Protein AF-A0A4Q3HVK5-F1 (afdb_monomer)

Radius of gyration: 18.78 Å; Cα contacts (8 Å, |Δi|>4): 114; chains: 1; bounding box: 52×20×41 Å

pLDDT: mean 81.44, std 19.98, range [41.28, 98.38]

Nearest PDB structures (foldseek):
  2j8i-assembly2_B  TM=9.315E-01  e=1.698E-01  Nostoc punctiforme
  2xty-assembly1_A  TM=8.409E-01  e=3.474E-01  Klebsiella pneumoniae
  2xty-assembly1_B  TM=8.408E-01  e=4.224E-01  Klebsiella pneumoniae
  5di5-assembly1_A-2  TM=7.195E-01  e=2.203E-01  synthetic construct
  4yc5-assembly1_A  TM=7.194E-01  e=2.203E-01  synthetic construct

Foldseek 3Di:
DPCPDDPDDDDDDDDDPPPPPDPPDDPPVLLVDAADAARECALHEQEQAEQDLGEDANYDCHNYNHHNYDHHNYHHD

Secondary structure (DSSP, 8-state):
------------------------PPPTTGGGSPP-TT-B-TT-B--S-B-TT-B-TT-B-TT-B-TT-B-TT-B--

Sequence (77 aa):
MSSIGTILSVAILTGAAALTLAPTTVSAQECRTDPYPGINWSSCAKRNLMLSGSDFSKGSLAEADLSFTDLRDSNFA

Structure (mmCIF, N/CA/C/O backbone):
data_AF-A0A4Q3HVK5-F1
#
_entry.id   AF-A0A4Q3HVK5-F1
#
loop_
_atom_site.group_PDB
_atom_site.id
_atom_site.type_symbol
_atom_site.label_atom_id
_atom_site.label_alt_id
_atom_site.label_comp_id
_atom_site.label_asym_id
_atom_site.label_entity_id
_atom_site.label_seq_id
_atom_site.pdbx_PDB_ins_code
_atom_site.Cartn_x
_atom_site.Cartn_y
_atom_site.Cartn_z
_atom_site.occupancy
_atom_site.B_iso_or_equiv
_atom_site.auth_seq_id
_atom_site.auth_comp_id
_atom_site.auth_asym_id
_atom_site.auth_atom_id
_atom_site.pdbx_PDB_model_num
ATOM 1 N N . MET A 1 1 ? 6.068 -3.552 -33.900 1.00 46.22 1 MET A N 1
ATOM 2 C CA . MET A 1 1 ? 7.469 -3.945 -34.150 1.00 46.22 1 MET A CA 1
ATOM 3 C C . MET A 1 1 ? 8.353 -3.004 -33.344 1.00 46.22 1 MET A C 1
ATOM 5 O O . MET A 1 1 ? 8.471 -1.848 -33.722 1.00 46.22 1 MET A O 1
ATOM 9 N N . SER A 1 2 ? 8.863 -3.432 -32.186 1.00 41.28 2 SER A N 1
ATOM 10 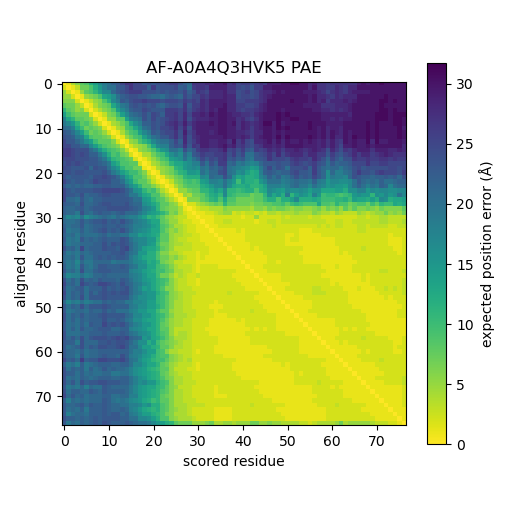C CA . SER A 1 2 ? 9.840 -2.628 -31.436 1.00 41.28 2 SER A CA 1
ATOM 11 C C . SER A 1 2 ? 11.201 -2.817 -32.083 1.00 41.28 2 SER A C 1
ATOM 13 O O . SER A 1 2 ? 11.858 -3.832 -31.865 1.00 41.28 2 SER A O 1
ATOM 15 N N . SER A 1 3 ? 11.597 -1.854 -32.910 1.00 45.41 3 SER A N 1
ATOM 16 C CA . SER A 1 3 ? 12.967 -1.725 -33.392 1.00 45.41 3 SER A CA 1
ATOM 17 C C . SER A 1 3 ? 13.847 -1.305 -32.218 1.00 45.41 3 SER A C 1
ATOM 19 O O . SER A 1 3 ? 14.035 -0.118 -31.961 1.00 45.41 3 SER A O 1
ATOM 21 N N . ILE A 1 4 ? 14.351 -2.290 -31.475 1.00 57.78 4 ILE A N 1
ATOM 22 C CA . ILE A 1 4 ? 15.467 -2.105 -30.550 1.00 57.78 4 ILE A CA 1
ATOM 23 C C . ILE A 1 4 ? 16.683 -1.848 -31.438 1.00 57.78 4 ILE A C 1
ATOM 25 O O . ILE A 1 4 ? 17.283 -2.764 -31.996 1.00 57.78 4 ILE A O 1
ATOM 29 N N . GLY A 1 5 ? 16.930 -0.559 -31.664 1.00 41.81 5 GLY A N 1
ATOM 30 C CA . GLY A 1 5 ? 18.045 -0.047 -32.435 1.00 41.81 5 GLY A CA 1
ATOM 31 C C . GLY A 1 5 ? 19.355 -0.499 -31.815 1.00 41.81 5 GLY A C 1
ATOM 32 O O . GLY A 1 5 ? 19.645 -0.241 -30.651 1.00 41.81 5 GLY A O 1
ATOM 33 N N . THR A 1 6 ? 20.123 -1.196 -32.633 1.00 52.53 6 THR A N 1
ATOM 34 C CA . THR A 1 6 ? 21.516 -1.572 -32.465 1.00 52.53 6 THR A CA 1
ATOM 35 C C . THR A 1 6 ? 22.339 -0.398 -31.925 1.00 52.53 6 THR A C 1
ATOM 37 O O . THR A 1 6 ? 22.614 0.544 -32.662 1.00 52.53 6 THR A O 1
ATOM 40 N N . ILE A 1 7 ? 22.777 -0.449 -30.665 1.00 52.72 7 ILE A N 1
ATOM 41 C CA . ILE A 1 7 ? 23.864 0.415 -30.181 1.00 52.72 7 ILE A CA 1
ATOM 42 C C . ILE A 1 7 ? 25.083 -0.474 -29.959 1.00 52.72 7 ILE A C 1
ATOM 44 O O . ILE A 1 7 ? 25.359 -0.959 -28.866 1.00 52.72 7 ILE A O 1
ATOM 48 N N . LEU A 1 8 ? 25.782 -0.725 -31.065 1.00 50.78 8 LEU A N 1
ATOM 49 C CA . LEU A 1 8 ? 27.134 -1.257 -31.073 1.00 50.78 8 LEU A CA 1
ATOM 50 C C . LEU A 1 8 ? 28.092 -0.088 -30.831 1.00 50.78 8 LEU A C 1
ATOM 52 O O . LEU A 1 8 ? 28.414 0.633 -31.766 1.00 50.78 8 LEU A O 1
ATOM 56 N N . SER A 1 9 ? 28.560 0.068 -29.597 1.00 49.97 9 SER A N 1
ATOM 57 C CA . SER A 1 9 ? 29.778 0.825 -29.296 1.00 49.97 9 SER A CA 1
ATOM 58 C C . SER A 1 9 ? 30.475 0.165 -28.116 1.00 49.97 9 SER A C 1
ATOM 60 O O . SER A 1 9 ? 30.228 0.486 -26.957 1.00 49.97 9 SER A O 1
ATOM 62 N N . VAL A 1 10 ? 31.337 -0.804 -28.422 1.00 51.25 10 VAL A N 1
ATOM 63 C CA . VAL A 1 10 ? 32.332 -1.312 -27.476 1.00 51.25 10 VAL A CA 1
ATOM 64 C C . VAL A 1 10 ? 33.422 -0.247 -27.367 1.00 51.25 10 VAL A C 1
ATOM 66 O O . VAL A 1 10 ? 34.226 -0.090 -28.282 1.00 51.25 10 VAL A O 1
ATOM 69 N N . ALA A 1 11 ? 33.444 0.490 -26.259 1.00 51.03 11 ALA A N 1
ATOM 70 C CA . ALA A 1 11 ? 34.579 1.311 -25.854 1.00 51.03 11 ALA A CA 1
ATOM 71 C C . ALA A 1 11 ? 35.130 0.744 -24.540 1.00 51.03 11 ALA A C 1
ATOM 73 O O . ALA A 1 11 ? 34.484 0.792 -23.495 1.00 51.03 11 ALA A O 1
ATOM 74 N N . ILE A 1 12 ? 36.308 0.129 -24.633 1.00 66.31 12 ILE A N 1
ATOM 75 C CA . ILE A 1 12 ? 37.088 -0.400 -23.511 1.00 66.31 12 ILE A CA 1
ATOM 76 C C . ILE A 1 12 ? 37.905 0.762 -22.910 1.00 66.31 12 ILE A C 1
ATOM 78 O O . ILE A 1 12 ? 38.317 1.653 -23.646 1.00 66.31 12 ILE A O 1
ATOM 82 N N . LEU A 1 13 ? 38.206 0.655 -21.608 1.00 51.22 13 LEU A N 1
ATOM 83 C CA . LEU A 1 13 ? 39.155 1.427 -20.778 1.00 51.22 13 LEU A CA 1
ATOM 84 C C . LEU A 1 13 ? 38.594 2.615 -19.976 1.00 51.22 13 LEU A C 1
ATOM 86 O O . LEU A 1 13 ? 38.610 3.757 -20.415 1.00 51.22 13 LEU A O 1
ATOM 90 N N . THR A 1 14 ? 38.244 2.362 -18.712 1.00 53.41 14 THR A N 1
ATOM 91 C CA . THR A 1 14 ? 39.005 2.751 -17.496 1.00 53.41 14 THR A CA 1
ATOM 92 C C . THR A 1 14 ? 38.095 2.604 -16.273 1.00 53.41 14 THR A C 1
ATOM 94 O O . THR A 1 14 ? 36.933 2.998 -16.283 1.00 53.41 14 THR A O 1
ATOM 97 N N . GLY A 1 15 ? 38.604 1.951 -15.227 1.00 55.88 15 GLY A N 1
ATOM 98 C CA . GLY A 1 15 ? 37.839 1.617 -14.033 1.00 55.88 15 GLY A CA 1
ATOM 99 C C . GLY A 1 15 ? 37.459 2.845 -13.209 1.00 55.88 15 GLY A C 1
ATOM 100 O O . GLY A 1 15 ? 38.288 3.412 -12.508 1.00 55.88 15 GLY A O 1
ATOM 101 N N . ALA A 1 16 ? 36.175 3.171 -13.227 1.00 55.56 16 ALA A N 1
ATOM 102 C CA . ALA A 1 16 ? 35.460 3.753 -12.105 1.00 55.56 16 ALA A CA 1
ATOM 103 C C . ALA A 1 16 ? 34.097 3.059 -12.078 1.00 55.56 16 ALA A C 1
ATOM 105 O O . ALA A 1 16 ? 33.243 3.317 -12.923 1.00 55.56 16 ALA A O 1
ATOM 106 N N . ALA A 1 17 ? 33.913 2.114 -11.154 1.00 57.09 17 ALA A N 1
ATOM 107 C CA . ALA A 1 17 ? 32.618 1.490 -10.920 1.00 57.09 17 ALA A CA 1
ATOM 108 C C . ALA A 1 17 ? 31.693 2.528 -10.268 1.00 57.09 17 ALA A C 1
ATOM 110 O O . ALA A 1 17 ? 31.501 2.545 -9.055 1.00 57.09 17 ALA A O 1
ATOM 111 N N . ALA A 1 18 ? 31.162 3.445 -11.075 1.00 60.66 18 ALA A N 1
ATOM 112 C CA . ALA A 1 18 ? 30.043 4.272 -10.679 1.00 60.66 18 ALA A CA 1
ATOM 113 C C . ALA A 1 18 ? 28.844 3.330 -10.520 1.00 60.66 18 ALA A 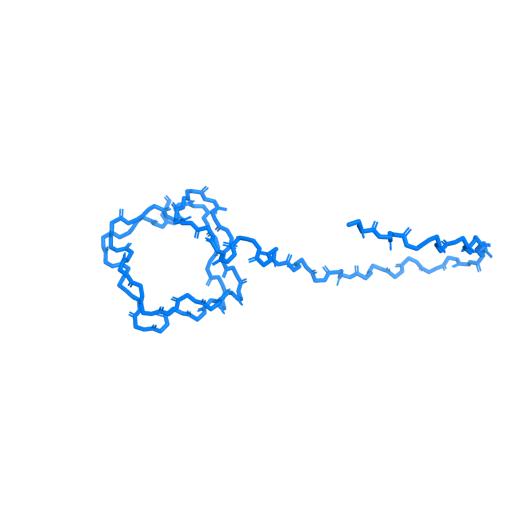C 1
ATOM 115 O O . ALA A 1 18 ? 28.238 2.912 -11.508 1.00 60.66 18 ALA A O 1
ATOM 116 N N . LEU A 1 19 ? 28.538 2.955 -9.273 1.00 60.16 19 LEU A N 1
ATOM 117 C CA . LEU A 1 19 ? 27.246 2.384 -8.901 1.00 60.16 19 LEU A CA 1
ATOM 118 C C . LEU A 1 19 ? 26.192 3.447 -9.218 1.00 60.16 19 LEU A C 1
ATOM 120 O O . LEU A 1 19 ? 25.828 4.270 -8.382 1.00 60.16 19 LEU A O 1
ATOM 124 N N . THR A 1 20 ? 25.743 3.474 -10.466 1.00 59.66 20 THR A N 1
ATOM 125 C CA . THR A 1 20 ? 24.539 4.202 -10.828 1.00 59.66 20 THR A CA 1
ATOM 126 C C . THR A 1 20 ? 23.401 3.438 -10.165 1.00 59.66 20 THR A C 1
ATOM 128 O O . THR A 1 20 ? 23.055 2.332 -10.575 1.00 59.66 20 THR A O 1
ATOM 131 N N . LEU A 1 21 ? 22.873 3.981 -9.064 1.00 59.59 21 LEU A N 1
ATOM 132 C CA . LEU A 1 21 ? 21.582 3.549 -8.544 1.00 59.59 21 LEU A CA 1
ATOM 133 C C . LEU A 1 21 ? 20.562 3.885 -9.632 1.00 59.59 21 LEU A C 1
ATOM 135 O O . LEU A 1 21 ? 20.056 5.003 -9.698 1.00 59.59 21 LEU A O 1
ATOM 139 N N . ALA A 1 22 ? 20.331 2.944 -10.547 1.00 58.19 22 ALA A N 1
ATOM 140 C CA . ALA A 1 22 ? 19.248 3.058 -11.501 1.00 58.19 22 ALA A CA 1
ATOM 141 C C . ALA A 1 22 ? 17.950 3.119 -10.683 1.00 58.19 22 ALA A C 1
ATOM 143 O O . ALA A 1 22 ? 17.716 2.215 -9.873 1.00 58.19 22 ALA A O 1
ATOM 144 N N . PRO A 1 23 ? 17.126 4.169 -10.835 1.00 58.00 23 PRO A N 1
ATOM 145 C CA . PRO A 1 23 ? 15.833 4.196 -10.180 1.00 58.00 23 PRO A CA 1
ATOM 146 C C . PRO A 1 23 ? 15.053 2.975 -10.667 1.00 58.00 23 PRO A C 1
ATOM 148 O O . PRO A 1 23 ? 14.883 2.780 -11.873 1.00 58.00 23 PRO A O 1
ATOM 151 N N . THR A 1 24 ? 14.624 2.124 -9.737 1.00 59.56 24 THR A N 1
ATOM 152 C CA . THR A 1 24 ? 13.723 1.010 -10.030 1.00 59.56 24 THR A CA 1
ATOM 153 C C . THR A 1 24 ? 12.380 1.615 -10.404 1.00 59.56 24 THR A C 1
ATOM 155 O O . THR A 1 24 ? 11.535 1.865 -9.546 1.00 59.56 24 THR A O 1
ATOM 158 N N . THR A 1 25 ? 12.208 1.947 -11.679 1.00 60.06 25 THR A N 1
ATOM 159 C CA . THR A 1 25 ? 10.935 2.434 -12.184 1.00 60.06 25 THR A CA 1
AT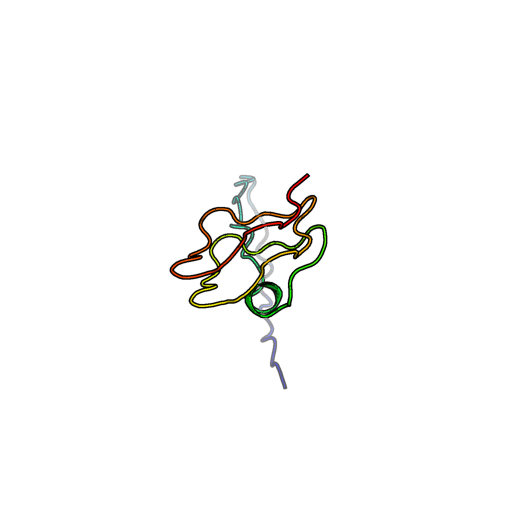OM 160 C C . THR A 1 25 ? 9.933 1.295 -12.063 1.00 60.06 25 THR A C 1
ATOM 162 O O . THR A 1 25 ? 10.113 0.219 -12.635 1.00 60.06 25 THR A O 1
ATOM 165 N N . VAL A 1 26 ? 8.877 1.511 -11.278 1.00 66.50 26 VAL A N 1
ATOM 166 C CA . VAL A 1 26 ? 7.702 0.642 -11.326 1.00 66.50 26 VAL A CA 1
ATOM 167 C C . VAL A 1 26 ? 7.234 0.615 -12.776 1.00 66.50 26 VAL A C 1
ATOM 169 O O . VAL A 1 26 ? 7.085 1.661 -13.415 1.00 66.50 26 VAL A O 1
ATOM 172 N N . SER A 1 27 ? 7.057 -0.586 -13.327 1.00 72.06 27 SER A N 1
ATOM 173 C CA . SER A 1 27 ? 6.528 -0.721 -14.679 1.00 72.06 27 SER A CA 1
ATOM 174 C C . SER A 1 27 ? 5.170 -0.028 -14.728 1.00 72.06 27 SER A C 1
ATOM 176 O O . SER A 1 27 ? 4.305 -0.305 -13.901 1.00 72.06 27 SER A O 1
ATOM 178 N N . ALA A 1 28 ? 4.933 0.826 -15.726 1.00 74.56 28 ALA A N 1
ATOM 179 C CA . ALA A 1 28 ? 3.622 1.451 -15.930 1.00 74.56 28 ALA A CA 1
ATOM 180 C C . ALA A 1 28 ? 2.478 0.418 -16.049 1.00 74.56 28 ALA A C 1
ATOM 182 O O . ALA A 1 28 ? 1.303 0.769 -15.934 1.00 74.56 28 ALA A O 1
ATOM 183 N N . GLN A 1 29 ? 2.824 -0.850 -16.289 1.00 77.88 29 GLN A N 1
ATOM 184 C CA . GLN A 1 29 ? 1.910 -1.979 -16.280 1.00 77.88 29 GLN A CA 1
ATOM 185 C C . GLN A 1 29 ? 1.422 -2.353 -14.872 1.00 77.88 29 GLN A C 1
ATOM 187 O O . GLN A 1 29 ? 0.232 -2.611 -14.721 1.00 77.88 29 GLN A O 1
ATOM 192 N N . GLU A 1 30 ? 2.276 -2.295 -13.846 1.00 82.50 30 GLU A N 1
ATOM 193 C CA . GLU A 1 30 ? 1.891 -2.527 -12.440 1.00 82.50 30 GLU A CA 1
ATOM 194 C C . GLU A 1 30 ? 0.901 -1.462 -11.950 1.00 82.50 30 GLU A C 1
ATOM 196 O O . GLU A 1 30 ? -0.045 -1.761 -11.234 1.00 82.50 30 GLU A O 1
ATOM 201 N N . CYS A 1 31 ? 1.008 -0.210 -12.407 1.00 92.88 31 CYS A N 1
ATOM 202 C CA . CYS A 1 31 ? 0.012 0.8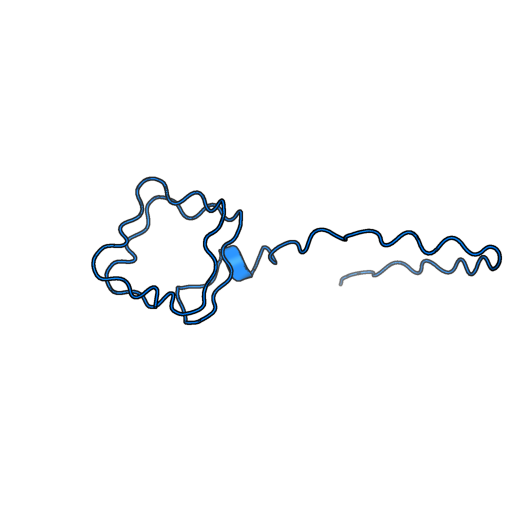09 -12.050 1.00 92.88 31 CYS A CA 1
ATOM 203 C C . CYS A 1 31 ? -1.406 0.485 -12.572 1.00 92.88 31 CYS A C 1
ATOM 205 O O . CYS A 1 31 ? -2.393 1.068 -12.113 1.00 92.88 31 CYS A O 1
ATOM 207 N N . ARG A 1 32 ? -1.526 -0.422 -13.549 1.00 92.19 32 ARG A N 1
ATOM 208 C CA . ARG A 1 32 ? -2.788 -0.789 -14.208 1.00 92.19 32 ARG A CA 1
ATOM 209 C C . ARG A 1 32 ? -3.352 -2.127 -13.744 1.00 92.19 32 ARG A C 1
ATOM 211 O O . ARG A 1 32 ? -4.447 -2.469 -14.174 1.00 92.19 32 ARG A O 1
ATOM 218 N N . THR A 1 33 ? -2.639 -2.865 -12.901 1.00 94.19 33 THR A N 1
ATOM 219 C CA . THR A 1 33 ? -3.142 -4.116 -12.332 1.00 94.19 33 THR A CA 1
ATOM 220 C C . THR A 1 33 ? -4.094 -3.848 -11.168 1.00 94.19 33 THR A C 1
ATOM 222 O O . THR A 1 33 ? -4.083 -2.768 -10.558 1.00 94.19 33 THR A O 1
ATOM 225 N N . ASP A 1 34 ? -4.943 -4.838 -10.903 1.00 95.88 34 ASP A N 1
ATOM 226 C CA . ASP A 1 34 ? -5.811 -4.904 -9.727 1.00 95.88 34 ASP A CA 1
ATOM 227 C C . ASP A 1 34 ? -4.999 -5.271 -8.469 1.00 95.88 34 ASP A C 1
ATOM 229 O O . ASP A 1 34 ? -3.862 -5.734 -8.597 1.00 95.88 34 ASP A O 1
ATOM 233 N N . PRO A 1 35 ? -5.533 -5.050 -7.253 1.00 96.88 35 PRO A N 1
ATOM 234 C CA . PRO A 1 35 ? -4.855 -5.426 -6.015 1.00 96.88 35 PRO A CA 1
ATOM 235 C C . PRO A 1 35 ? -4.522 -6.922 -5.945 1.00 96.88 35 PRO A C 1
ATOM 237 O O . PRO A 1 35 ? -5.369 -7.767 -6.240 1.00 96.88 35 PRO A O 1
ATOM 240 N N . TYR A 1 36 ? -3.308 -7.244 -5.499 1.00 97.31 36 TYR A N 1
ATOM 241 C CA . TYR A 1 36 ? -2.900 -8.594 -5.113 1.00 97.31 36 TYR A CA 1
ATOM 242 C C . TYR A 1 36 ? -1.709 -8.549 -4.133 1.00 97.31 36 TYR A C 1
ATOM 244 O O . TYR A 1 36 ? -1.002 -7.536 -4.066 1.00 97.31 36 TYR A O 1
ATOM 252 N N . PRO A 1 37 ? -1.422 -9.646 -3.406 1.00 97.69 37 PRO A N 1
ATOM 253 C CA . PRO A 1 37 ? -0.274 -9.721 -2.503 1.00 97.69 37 PRO A CA 1
ATOM 254 C C . PRO A 1 37 ? 1.068 -9.445 -3.193 1.00 97.69 37 PRO A C 1
ATOM 256 O O . PRO A 1 37 ? 1.445 -10.127 -4.144 1.00 97.69 37 PRO A O 1
ATOM 259 N N . GLY A 1 38 ? 1.838 -8.491 -2.676 1.00 96.19 38 GLY A N 1
ATOM 260 C CA . GLY A 1 38 ? 3.142 -8.107 -3.219 1.00 96.19 38 GLY A CA 1
ATOM 261 C C . GLY A 1 38 ? 3.081 -7.088 -4.356 1.00 96.19 38 GLY A C 1
ATOM 262 O O . GLY A 1 38 ? 4.117 -6.806 -4.956 1.00 96.19 38 GLY A O 1
ATOM 263 N N . ILE A 1 39 ? 1.903 -6.530 -4.651 1.00 95.62 39 ILE A N 1
ATOM 264 C CA . ILE A 1 39 ? 1.745 -5.478 -5.657 1.00 95.62 39 ILE A CA 1
ATOM 265 C C . ILE A 1 39 ? 2.671 -4.288 -5.374 1.00 95.62 39 ILE A C 1
ATOM 267 O O . ILE A 1 39 ? 2.796 -3.838 -4.232 1.00 95.62 39 ILE A O 1
ATOM 271 N N . ASN A 1 40 ? 3.304 -3.744 -6.415 1.00 94.56 40 ASN A N 1
ATOM 272 C CA . ASN A 1 40 ? 4.105 -2.532 -6.291 1.00 94.56 40 ASN A CA 1
ATOM 273 C C . ASN A 1 40 ? 3.457 -1.379 -7.062 1.00 94.56 40 ASN A C 1
ATOM 275 O O . ASN A 1 40 ? 3.672 -1.210 -8.259 1.00 94.56 40 ASN A O 1
ATOM 279 N N . TRP A 1 41 ? 2.693 -0.552 -6.351 1.00 95.75 41 TRP A N 1
ATOM 280 C CA . TRP A 1 41 ? 2.122 0.689 -6.879 1.00 95.75 41 TRP A CA 1
ATOM 281 C C . TRP A 1 41 ? 2.929 1.925 -6.482 1.00 95.75 41 TRP A C 1
ATOM 283 O O . TRP A 1 41 ? 2.384 3.031 -6.463 1.00 95.75 41 TRP A O 1
ATOM 293 N N . SER A 1 42 ? 4.213 1.768 -6.152 1.00 94.31 42 SER A N 1
ATOM 294 C CA . SER A 1 42 ? 5.020 2.912 -5.730 1.00 94.31 42 SER A CA 1
ATOM 295 C C . SER A 1 42 ? 5.059 3.980 -6.830 1.00 94.31 42 SER A C 1
ATOM 297 O O . SER A 1 42 ? 5.277 3.668 -8.002 1.00 94.31 42 SER A O 1
ATOM 299 N N . SER A 1 43 ? 4.792 5.231 -6.453 1.00 94.81 43 SER A N 1
ATOM 300 C CA . SER A 1 43 ? 4.674 6.387 -7.354 1.00 94.81 43 SER A CA 1
ATOM 301 C C . SER A 1 43 ? 3.562 6.290 -8.424 1.00 94.81 43 SER A C 1
ATOM 303 O O . SER A 1 43 ? 3.555 7.072 -9.378 1.00 94.81 43 SER A O 1
ATOM 305 N N . CYS A 1 44 ? 2.604 5.361 -8.304 1.00 95.00 44 CYS A N 1
ATOM 306 C CA . CYS A 1 44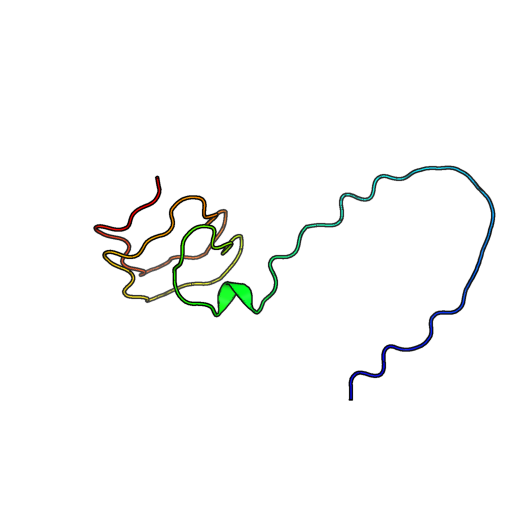 ? 1.459 5.263 -9.219 1.00 95.00 44 CYS A CA 1
ATOM 307 C C . CYS A 1 44 ? 0.332 6.246 -8.856 1.00 95.00 44 CYS A C 1
ATOM 309 O O . CYS A 1 44 ? 0.069 6.507 -7.686 1.00 95.00 44 CYS A O 1
ATOM 311 N N . ALA A 1 45 ? -0.425 6.714 -9.855 1.00 95.12 45 ALA A N 1
ATOM 312 C CA . ALA A 1 45 ? -1.663 7.470 -9.638 1.00 95.12 45 ALA A CA 1
ATOM 313 C C . ALA A 1 45 ? -2.895 6.544 -9.678 1.00 95.12 45 ALA A C 1
ATOM 315 O O . ALA A 1 45 ? -3.307 6.091 -10.747 1.00 95.12 45 ALA A O 1
ATOM 316 N N . LYS A 1 46 ? -3.493 6.278 -8.512 1.00 96.06 46 LYS A N 1
ATOM 317 C CA . LYS A 1 46 ? -4.597 5.333 -8.263 1.00 96.06 46 LYS A CA 1
ATOM 318 C C . LYS A 1 46 ? -5.755 6.036 -7.540 1.00 96.06 46 LYS A C 1
ATOM 320 O O . LYS A 1 46 ? -6.077 5.728 -6.395 1.00 96.06 46 LYS A O 1
ATOM 325 N N . ARG A 1 47 ? -6.373 7.005 -8.218 1.00 97.06 47 ARG A N 1
ATOM 326 C CA . ARG A 1 47 ? -7.405 7.892 -7.653 1.00 97.06 47 ARG A CA 1
ATOM 327 C C . ARG A 1 47 ? -8.824 7.388 -7.897 1.00 97.06 47 ARG A C 1
ATOM 329 O O . ARG A 1 47 ? -9.088 6.822 -8.957 1.00 97.06 47 ARG A 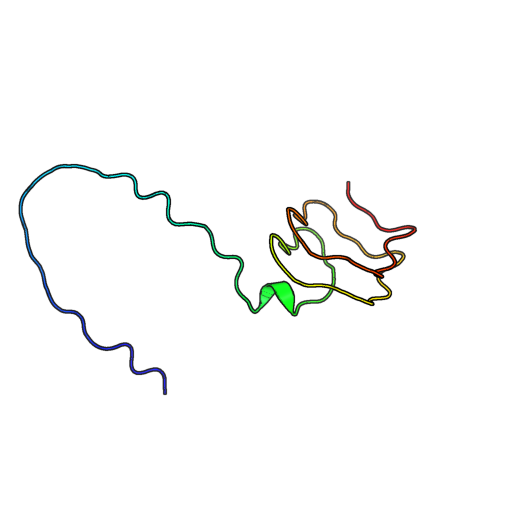O 1
ATOM 336 N N . ASN A 1 48 ? -9.742 7.743 -6.998 1.00 97.81 48 ASN A N 1
ATOM 337 C CA . ASN A 1 48 ? -11.186 7.525 -7.148 1.00 97.81 48 ASN A CA 1
ATOM 338 C C . ASN A 1 48 ? -11.564 6.048 -7.375 1.00 97.81 48 ASN A C 1
ATOM 340 O O . ASN A 1 48 ? -12.370 5.732 -8.253 1.00 97.81 48 ASN A O 1
ATOM 344 N N . LEU A 1 49 ? -10.937 5.139 -6.623 1.00 97.19 49 LEU A N 1
ATOM 345 C CA . LEU A 1 49 ? -11.184 3.698 -6.709 1.00 97.19 49 LEU A CA 1
ATOM 346 C C . LEU A 1 49 ? -11.927 3.185 -5.470 1.00 97.19 49 LEU A C 1
ATOM 348 O O . LEU A 1 49 ? -11.764 3.706 -4.370 1.00 97.19 49 LEU A O 1
ATOM 352 N N . MET A 1 50 ? -12.710 2.121 -5.640 1.00 97.75 50 MET A N 1
ATOM 353 C CA . MET A 1 50 ? -13.292 1.364 -4.530 1.00 97.75 50 MET A CA 1
ATOM 354 C C . MET A 1 50 ? -12.496 0.076 -4.354 1.00 97.75 50 MET A C 1
ATOM 356 O O . MET A 1 50 ? -12.712 -0.883 -5.089 1.00 97.75 50 MET A O 1
ATOM 360 N N . LEU A 1 51 ? -11.550 0.077 -3.417 1.00 97.62 51 LEU A N 1
ATOM 361 C CA . LEU A 1 51 ? -10.651 -1.050 -3.159 1.00 97.62 51 LEU A CA 1
ATOM 362 C C . LEU A 1 51 ? -10.868 -1.635 -1.759 1.00 97.62 51 LEU A C 1
ATOM 364 O O . LEU A 1 51 ? -9.992 -2.324 -1.241 1.00 97.62 51 LEU A O 1
ATOM 368 N N . SER A 1 52 ? -12.026 -1.384 -1.144 1.00 98.19 52 SER A N 1
ATOM 369 C CA . SER A 1 52 ? -12.345 -1.910 0.180 1.00 98.19 52 SER A CA 1
ATOM 370 C C . SER A 1 52 ? -12.252 -3.438 0.215 1.00 98.19 52 SER A C 1
ATOM 372 O O . SER A 1 52 ? -12.770 -4.098 -0.688 1.00 98.19 52 SER A O 1
ATOM 374 N N . GLY A 1 53 ? -11.633 -4.001 1.252 1.00 98.38 53 GLY A N 1
ATOM 375 C CA . GLY A 1 53 ? -11.465 -5.450 1.401 1.00 98.38 53 GLY A CA 1
ATOM 376 C C . GLY A 1 53 ? -10.387 -6.078 0.508 1.00 98.38 53 GLY A C 1
ATOM 377 O O . GLY A 1 53 ? -10.299 -7.302 0.441 1.00 98.38 53 GLY A O 1
ATOM 378 N N . SER A 1 54 ? -9.582 -5.275 -0.195 1.00 98.25 54 SER A N 1
ATOM 379 C CA . SER A 1 54 ? -8.522 -5.788 -1.071 1.00 98.25 54 SER A CA 1
ATOM 380 C C . SER A 1 54 ? -7.306 -6.282 -0.285 1.00 98.25 54 SER A C 1
ATOM 382 O O . SER A 1 54 ? -7.028 -5.808 0.816 1.00 98.25 54 SER A O 1
ATOM 384 N N . ASP A 1 55 ? -6.537 -7.201 -0.869 1.00 98.12 55 ASP A N 1
ATOM 385 C CA . ASP A 1 55 ? -5.298 -7.704 -0.270 1.00 98.12 55 ASP A CA 1
ATOM 386 C C . ASP A 1 55 ? -4.066 -7.031 -0.891 1.00 98.12 55 ASP A C 1
ATOM 388 O O . ASP A 1 55 ? -3.744 -7.241 -2.061 1.00 98.12 55 ASP A O 1
ATOM 392 N N . PHE A 1 56 ? -3.384 -6.224 -0.081 1.00 97.88 56 PHE A N 1
ATOM 393 C CA . PHE A 1 56 ? -2.113 -5.563 -0.374 1.00 97.88 56 PHE A CA 1
ATOM 394 C C . PHE A 1 56 ? -0.962 -6.132 0.467 1.00 97.88 56 PHE A C 1
ATOM 396 O O . PHE A 1 56 ? 0.092 -5.497 0.562 1.00 97.88 56 PHE A O 1
ATOM 403 N N . SER A 1 57 ? -1.135 -7.297 1.102 1.00 98.31 57 SER A N 1
ATOM 404 C CA . SER A 1 57 ? -0.090 -7.921 1.922 1.00 98.31 57 SER A CA 1
ATOM 405 C C . SER A 1 57 ? 1.233 -8.001 1.170 1.00 98.31 57 SER A C 1
ATOM 407 O O . SER A 1 57 ? 1.277 -8.366 -0.004 1.00 98.31 57 SER A O 1
ATOM 409 N N . LYS A 1 58 ? 2.336 -7.633 1.832 1.00 97.00 58 LYS A N 1
ATOM 410 C CA . LYS A 1 58 ? 3.693 -7.567 1.244 1.00 97.00 58 LYS A CA 1
ATOM 411 C C . LYS A 1 58 ? 3.866 -6.563 0.088 1.00 97.00 58 LYS A C 1
ATOM 413 O O . LYS A 1 58 ? 4.939 -6.532 -0.511 1.00 97.00 58 LYS A O 1
ATOM 418 N N . GLY A 1 59 ? 2.841 -5.784 -0.255 1.00 95.06 59 GLY A N 1
ATOM 419 C CA . GLY A 1 59 ? 2.885 -4.786 -1.320 1.00 95.06 59 GLY A CA 1
ATOM 420 C C . GLY A 1 59 ? 3.534 -3.468 -0.890 1.00 95.06 59 GLY A C 1
ATOM 421 O O . GLY A 1 59 ? 3.716 -3.195 0.295 1.00 95.06 59 GLY A O 1
ATOM 422 N N . SER A 1 60 ? 3.865 -2.627 -1.871 1.00 95.12 60 SER A N 1
ATOM 423 C CA . SER A 1 60 ? 4.351 -1.260 -1.655 1.00 95.12 60 SER A CA 1
ATOM 424 C C . SER A 1 60 ? 3.448 -0.254 -2.353 1.00 95.12 60 SER A C 1
ATOM 426 O O . SER A 1 60 ? 3.241 -0.322 -3.564 1.00 95.12 60 SER A O 1
ATOM 428 N N . LEU A 1 61 ? 2.953 0.710 -1.577 1.00 95.62 61 LEU A N 1
ATOM 429 C CA . LEU A 1 61 ? 2.146 1.843 -2.039 1.00 95.62 61 LEU A CA 1
ATOM 430 C C . LEU A 1 61 ? 2.878 3.182 -1.825 1.00 95.62 61 LEU A C 1
ATOM 432 O O . LEU A 1 61 ? 2.247 4.234 -1.739 1.00 95.62 61 LEU A O 1
ATOM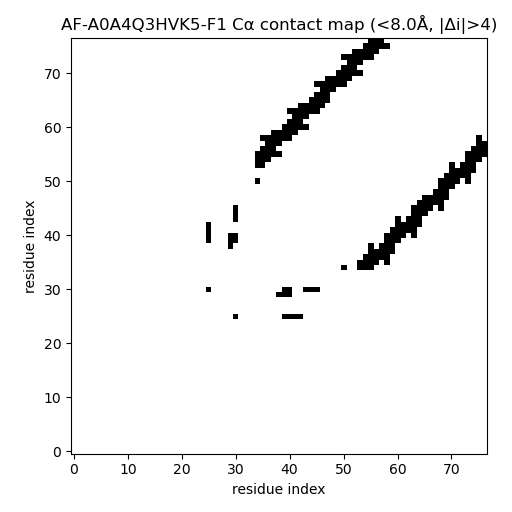 436 N N . ALA A 1 62 ? 4.206 3.148 -1.669 1.00 95.75 62 ALA A N 1
ATOM 437 C CA . ALA A 1 62 ? 5.010 4.326 -1.358 1.00 95.75 62 ALA A CA 1
ATOM 438 C C . ALA A 1 62 ? 4.828 5.417 -2.424 1.00 95.75 62 ALA A C 1
ATOM 440 O O . ALA A 1 62 ? 4.972 5.154 -3.612 1.00 95.75 62 ALA A O 1
ATOM 441 N N . GLU A 1 63 ? 4.506 6.642 -2.009 1.00 96.00 63 GLU A N 1
ATOM 442 C CA . GLU A 1 63 ? 4.288 7.781 -2.920 1.00 96.00 63 GLU A CA 1
ATOM 443 C C . GLU A 1 63 ? 3.153 7.586 -3.948 1.00 96.00 63 GLU A C 1
ATOM 445 O O . GLU A 1 63 ? 3.036 8.366 -4.893 1.00 96.00 63 GLU A O 1
ATOM 450 N N . ALA A 1 64 ? 2.299 6.570 -3.787 1.00 95.81 64 ALA A N 1
ATOM 451 C CA . ALA A 1 64 ? 1.128 6.410 -4.637 1.00 95.81 64 ALA A CA 1
ATOM 452 C C . ALA A 1 64 ? 0.110 7.531 -4.362 1.00 95.81 64 ALA A C 1
ATOM 454 O O . ALA A 1 64 ? -0.237 7.806 -3.211 1.00 95.81 64 ALA A O 1
ATOM 455 N N . ASP A 1 65 ? -0.429 8.146 -5.415 1.00 97.25 65 ASP A N 1
ATOM 456 C CA . ASP A 1 65 ? -1.564 9.061 -5.289 1.00 97.25 65 ASP A CA 1
ATOM 457 C C . ASP A 1 65 ? -2.860 8.250 -5.202 1.00 97.25 65 ASP A C 1
ATOM 459 O O . ASP A 1 65 ? -3.406 7.797 -6.211 1.00 97.25 65 ASP A O 1
ATOM 463 N N . LEU A 1 66 ? -3.341 8.074 -3.973 1.00 97.50 66 LEU A N 1
ATOM 464 C CA . LEU A 1 66 ? -4.561 7.342 -3.626 1.00 97.50 66 LEU A CA 1
ATOM 465 C C . LEU A 1 66 ? -5.725 8.290 -3.290 1.00 97.50 66 LEU A C 1
ATOM 467 O O . LEU A 1 66 ? -6.647 7.925 -2.560 1.00 97.50 66 LEU A O 1
ATOM 471 N N . SER A 1 67 ? -5.694 9.528 -3.796 1.00 98.06 67 SER A N 1
ATOM 472 C CA . SER A 1 67 ? -6.740 10.517 -3.524 1.00 98.06 67 SER A CA 1
ATOM 473 C C . SER A 1 67 ? -8.127 9.983 -3.899 1.00 98.06 67 SER A C 1
ATOM 475 O O . SER A 1 67 ? -8.344 9.505 -5.015 1.00 98.06 67 SER A O 1
ATOM 477 N N . PHE A 1 68 ? -9.083 10.108 -2.974 1.00 98.31 68 PHE A N 1
ATOM 478 C CA . PHE A 1 68 ? -10.466 9.629 -3.119 1.00 98.31 68 PHE A CA 1
ATOM 479 C C . PHE A 1 68 ? -10.614 8.109 -3.304 1.00 98.31 68 PHE A C 1
ATOM 481 O O . PHE A 1 68 ? -11.645 7.657 -3.793 1.00 98.31 68 PHE A O 1
ATOM 488 N N . THR A 1 69 ? -9.609 7.316 -2.929 1.00 98.06 69 THR A N 1
ATOM 489 C CA . THR A 1 69 ? -9.686 5.852 -2.985 1.00 98.06 69 THR A CA 1
ATOM 490 C C . THR A 1 69 ? -10.115 5.270 -1.641 1.00 98.06 69 THR A C 1
ATOM 492 O O . THR A 1 69 ? -9.562 5.613 -0.597 1.00 98.06 69 THR A O 1
ATOM 495 N N . ASP A 1 70 ? -11.107 4.380 -1.663 1.00 98.25 70 ASP A N 1
ATOM 496 C CA . ASP A 1 70 ? -11.553 3.638 -0.484 1.00 98.25 70 ASP A CA 1
ATOM 497 C C . ASP A 1 70 ? -10.655 2.417 -0.258 1.00 98.25 70 ASP A C 1
ATOM 499 O O . ASP A 1 70 ? -10.574 1.540 -1.116 1.00 98.25 70 ASP A O 1
ATOM 503 N N . LEU A 1 71 ? -9.995 2.371 0.901 1.00 98.06 71 LEU A N 1
ATOM 504 C CA . LEU A 1 71 ? -9.110 1.283 1.335 1.00 98.06 71 LEU A CA 1
ATOM 505 C C . LEU A 1 71 ? -9.600 0.604 2.621 1.00 98.06 71 LEU A C 1
ATOM 507 O O . LEU A 1 71 ? -8.857 -0.174 3.221 1.00 98.06 71 LEU A O 1
ATOM 511 N N . ARG A 1 72 ? -10.827 0.887 3.078 1.00 98.31 72 ARG A N 1
ATOM 512 C CA . ARG A 1 72 ? -11.374 0.269 4.298 1.00 98.31 72 ARG A CA 1
ATOM 513 C C . ARG A 1 72 ? -11.347 -1.255 4.200 1.00 98.31 72 ARG A C 1
ATOM 515 O O . ARG A 1 72 ? -11.476 -1.811 3.117 1.00 98.31 72 ARG A O 1
ATOM 522 N N . ASP A 1 73 ? -11.144 -1.924 5.329 1.00 98.38 73 ASP A N 1
ATOM 523 C CA . ASP A 1 73 ? -11.100 -3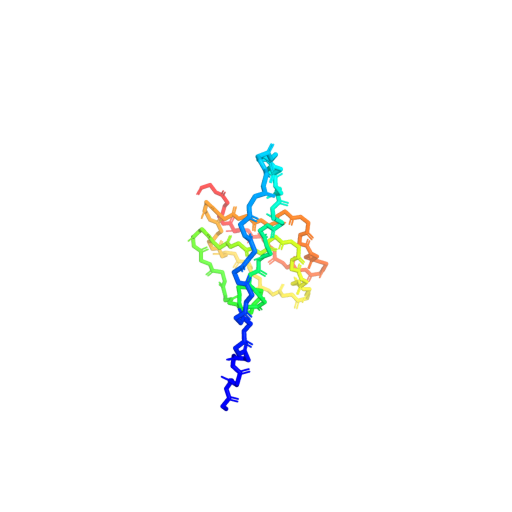.392 5.434 1.00 98.38 73 ASP A CA 1
ATOM 524 C C . ASP A 1 73 ? -10.013 -4.088 4.584 1.00 98.38 73 ASP A C 1
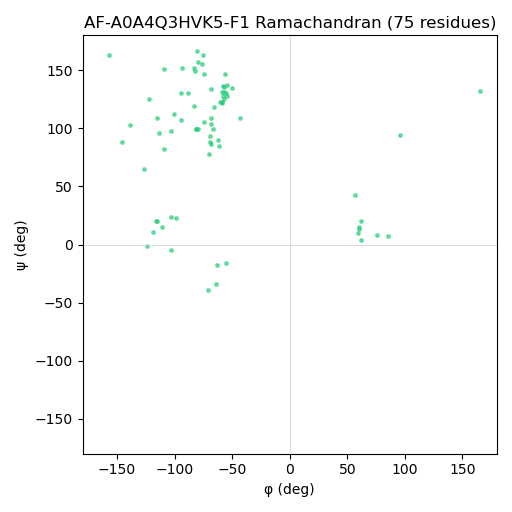ATOM 526 O O . ASP A 1 73 ? -10.005 -5.312 4.484 1.00 98.38 73 ASP A O 1
ATOM 530 N N . SER A 1 74 ? -9.083 -3.340 3.980 1.00 98.25 74 SER A N 1
ATOM 531 C CA . SER A 1 74 ? -7.992 -3.919 3.186 1.00 98.25 74 SER A CA 1
ATOM 532 C C . SER A 1 74 ? -6.918 -4.548 4.072 1.00 98.25 74 SER A C 1
ATOM 534 O O . SER A 1 74 ? -6.608 -4.036 5.152 1.00 98.25 74 SER A O 1
ATOM 536 N N . ASN A 1 75 ? -6.304 -5.629 3.592 1.00 98.25 75 ASN A N 1
ATOM 537 C CA . ASN A 1 75 ? -5.170 -6.256 4.260 1.00 98.25 75 ASN A CA 1
ATOM 538 C C . ASN A 1 75 ? -3.845 -5.624 3.809 1.00 98.25 75 ASN A C 1
ATOM 540 O O . ASN A 1 75 ? -3.583 -5.533 2.614 1.00 98.25 75 ASN A O 1
ATOM 544 N N . PHE A 1 76 ? -2.991 -5.248 4.762 1.00 96.75 76 PHE A N 1
ATOM 545 C CA . PHE A 1 76 ? -1.646 -4.707 4.510 1.00 96.75 76 PHE A CA 1
ATOM 546 C C . PHE A 1 76 ? -0.530 -5.498 5.210 1.00 96.75 76 PHE A C 1
ATOM 548 O O . PHE A 1 76 ? 0.639 -5.136 5.077 1.00 96.75 76 PHE A O 1
ATOM 555 N N . ALA A 1 77 ? -0.880 -6.543 5.968 1.00 94.31 77 ALA A N 1
ATOM 556 C CA . ALA A 1 77 ? 0.053 -7.373 6.731 1.00 94.31 77 ALA A CA 1
ATOM 557 C C . ALA A 1 77 ? 0.419 -8.653 5.971 1.00 94.31 77 ALA A C 1
ATOM 559 O O . ALA A 1 77 ? -0.493 -9.273 5.377 1.00 94.31 77 ALA A O 1
#

Mean predicted aligned error: 12.18 Å

Solvent-accessible surface area (backbone atoms only — not comparable to full-atom values): 4942 Å² total; per-residue (Å²): 134,86,80,80,73,84,80,87,73,92,78,86,89,78,95,69,88,73,80,72,81,70,78,84,70,59,54,79,64,50,57,69,55,79,82,37,72,50,40,53,31,44,65,25,80,53,55,68,38,87,44,56,59,36,42,35,21,76,36,41,60,55,78,35,43,48,58,76,40,42,57,57,79,40,42,68,108